Protein AF-A0A7W1CZF7-F1 (afdb_monomer_lite)

Radius of gyration: 13.68 Å; chains: 1; bounding box: 34×27×32 Å

Sequence (76 aa):
MENMEEIRLEALRALTILAVHDEQFRLGLWDDLDGTLERYGFALNDQEMAQVRNFVYAVRESLDEDLFSGLTEAYR

Structure (mmCIF, N/CA/C/O backbone):
data_AF-A0A7W1CZF7-F1
#
_entry.id   AF-A0A7W1CZF7-F1
#
loop_
_atom_site.group_PDB
_atom_site.id
_atom_site.type_symbol
_atom_site.label_atom_id
_atom_site.label_alt_id
_atom_site.label_comp_id
_atom_site.label_asym_id
_atom_site.label_entity_id
_atom_site.label_seq_id
_atom_site.pdbx_PDB_ins_code
_atom_site.Cartn_x
_atom_site.Cartn_y
_atom_site.Cartn_z
_atom_site.occupancy
_atom_site.B_iso_or_equiv
_atom_site.auth_seq_id
_atom_site.auth_comp_id
_atom_site.auth_asym_id
_atom_site.auth_atom_id
_atom_site.pdbx_PDB_model_num
ATOM 1 N N . MET A 1 1 ? -18.752 15.788 10.526 1.00 35.62 1 MET A N 1
ATOM 2 C CA . MET A 1 1 ? -17.424 15.591 9.921 1.00 35.62 1 MET A CA 1
ATOM 3 C C . MET A 1 1 ? -17.016 14.201 10.344 1.00 35.62 1 MET A C 1
ATOM 5 O O . MET A 1 1 ? -16.848 13.992 11.538 1.00 35.62 1 MET A O 1
ATOM 9 N N . GLU A 1 2 ? -17.068 13.235 9.429 1.00 41.91 2 GLU A N 1
ATOM 10 C CA . GLU A 1 2 ? -16.641 11.866 9.727 1.00 41.91 2 GLU A CA 1
ATOM 11 C C . GLU A 1 2 ? -15.169 11.926 10.133 1.00 41.91 2 GLU A C 1
ATOM 13 O O . GLU A 1 2 ? -14.352 12.499 9.412 1.00 41.91 2 GLU A O 1
ATOM 18 N N . ASN A 1 3 ? -14.861 11.433 11.333 1.00 48.81 3 ASN A N 1
ATOM 19 C CA . ASN A 1 3 ? -13.488 11.262 11.784 1.00 48.81 3 ASN A CA 1
ATOM 20 C C . ASN A 1 3 ? -12.854 10.228 10.856 1.00 48.81 3 ASN A C 1
ATOM 22 O O . ASN A 1 3 ? -13.000 9.029 11.078 1.00 48.81 3 ASN A O 1
ATOM 26 N N . MET A 1 4 ? -12.200 10.692 9.792 1.00 49.91 4 MET A N 1
ATOM 27 C CA . MET A 1 4 ? -11.333 9.846 8.992 1.00 49.91 4 MET A CA 1
ATOM 28 C C . MET A 1 4 ? -10.149 9.444 9.881 1.00 49.91 4 MET A C 1
ATOM 30 O O . MET A 1 4 ? -9.144 10.141 9.919 1.00 49.91 4 MET A O 1
ATOM 34 N N . GLU A 1 5 ? -10.286 8.362 10.652 1.00 60.50 5 GLU A N 1
ATOM 35 C CA . GLU A 1 5 ? -9.151 7.615 11.200 1.00 60.50 5 GLU A CA 1
ATOM 36 C C . GLU A 1 5 ? -8.062 7.437 10.121 1.00 60.50 5 GLU A C 1
ATOM 38 O O . GLU A 1 5 ? -8.244 6.776 9.094 1.00 60.50 5 GLU A O 1
ATOM 43 N N . GLU A 1 6 ? -6.948 8.136 10.306 1.00 65.06 6 GLU A N 1
ATOM 44 C CA . GLU A 1 6 ? -5.766 8.043 9.455 1.00 65.06 6 GLU A CA 1
ATOM 45 C C . GLU A 1 6 ? -5.159 6.640 9.566 1.00 65.06 6 GLU A C 1
ATOM 47 O O . GLU A 1 6 ? -5.303 5.966 10.590 1.00 65.06 6 GLU A O 1
ATOM 52 N N . ILE A 1 7 ? -4.469 6.193 8.516 1.00 76.69 7 ILE A N 1
ATOM 53 C CA . ILE A 1 7 ? -3.701 4.952 8.567 1.00 76.69 7 ILE A CA 1
ATOM 54 C C . ILE A 1 7 ? -2.785 4.933 9.789 1.00 76.69 7 ILE A C 1
ATOM 56 O O . ILE A 1 7 ? -2.096 5.913 10.089 1.00 76.69 7 ILE A O 1
ATOM 60 N N . ARG A 1 8 ? -2.751 3.794 10.492 1.00 85.25 8 ARG A N 1
ATOM 61 C CA . ARG A 1 8 ? -1.823 3.607 11.612 1.00 85.25 8 ARG A CA 1
ATOM 62 C C . ARG A 1 8 ? -0.398 3.924 11.161 1.00 85.25 8 ARG A C 1
ATOM 64 O O . ARG A 1 8 ? 0.089 3.381 10.165 1.00 85.25 8 ARG A O 1
ATOM 71 N N . LEU A 1 9 ? 0.286 4.783 11.916 1.00 80.44 9 LEU A N 1
ATOM 72 C CA . LEU A 1 9 ? 1.619 5.283 11.572 1.00 80.44 9 LEU A CA 1
ATOM 73 C C . LEU A 1 9 ? 2.636 4.144 11.386 1.00 80.44 9 LEU A C 1
ATOM 75 O O . LEU A 1 9 ? 3.516 4.236 10.529 1.00 80.44 9 LEU A O 1
ATOM 79 N N . GLU A 1 10 ? 2.512 3.055 12.150 1.00 81.19 10 GLU A N 1
ATOM 80 C CA . GLU A 1 10 ? 3.359 1.871 12.003 1.00 81.19 10 GLU A CA 1
ATOM 81 C C . GLU A 1 10 ? 3.161 1.184 10.648 1.00 81.19 10 GLU A C 1
ATOM 83 O O . GLU A 1 10 ? 4.146 0.830 9.994 1.00 81.19 10 GLU A O 1
ATOM 88 N N . ALA A 1 11 ? 1.908 1.035 10.205 1.00 83.00 11 ALA A 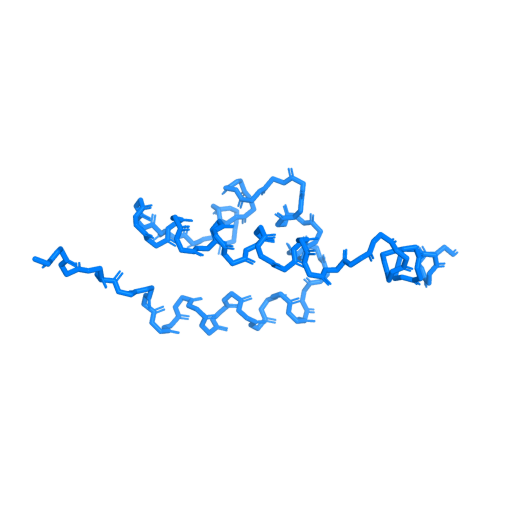N 1
ATOM 89 C CA . ALA A 1 11 ? 1.583 0.445 8.911 1.00 83.00 11 ALA A CA 1
ATOM 90 C C . ALA A 1 11 ? 2.109 1.328 7.776 1.00 83.00 11 ALA A C 1
ATOM 92 O O . ALA A 1 11 ? 2.806 0.835 6.894 1.00 83.00 11 ALA A O 1
ATOM 93 N N . LEU A 1 12 ? 1.888 2.645 7.847 1.00 83.62 12 LEU A N 1
ATOM 94 C CA . LEU A 1 12 ? 2.395 3.589 6.849 1.00 83.62 12 LEU A CA 1
ATOM 95 C C . LEU A 1 12 ? 3.927 3.577 6.753 1.00 83.62 12 LEU A C 1
ATOM 97 O O . LEU A 1 12 ? 4.493 3.580 5.655 1.00 83.62 12 LEU A O 1
ATOM 101 N N . ARG A 1 13 ? 4.620 3.530 7.897 1.00 82.62 13 ARG A N 1
ATOM 102 C CA . ARG A 1 13 ? 6.084 3.440 7.930 1.00 82.62 13 ARG A CA 1
ATOM 103 C C . ARG A 1 13 ? 6.567 2.141 7.284 1.00 82.62 13 ARG A C 1
ATOM 105 O O . ARG A 1 13 ? 7.493 2.189 6.478 1.00 82.62 13 ARG A O 1
ATOM 112 N N . ALA A 1 14 ? 5.955 1.006 7.617 1.00 87.44 14 ALA A N 1
ATOM 113 C CA . ALA A 1 14 ? 6.310 -0.281 7.026 1.00 87.44 14 ALA A CA 1
ATOM 114 C C . ALA A 1 14 ? 6.059 -0.300 5.509 1.00 87.44 14 ALA A C 1
ATOM 116 O O . ALA A 1 14 ? 6.951 -0.692 4.758 1.00 87.44 14 ALA A O 1
ATOM 117 N N . LEU A 1 15 ? 4.906 0.207 5.058 1.00 86.38 15 LEU A N 1
ATOM 118 C CA . LEU A 1 15 ? 4.578 0.361 3.637 1.00 86.38 15 LEU A CA 1
ATOM 119 C C . LEU A 1 15 ? 5.629 1.195 2.907 1.00 86.38 15 LEU A C 1
ATOM 121 O O . LEU A 1 15 ? 6.113 0.787 1.858 1.00 86.38 15 LEU A O 1
ATOM 125 N N . THR A 1 16 ? 6.029 2.330 3.483 1.00 84.06 16 THR A N 1
ATOM 126 C CA . THR A 1 16 ? 7.037 3.213 2.880 1.00 84.06 16 THR A CA 1
ATOM 127 C C . THR A 1 16 ? 8.397 2.527 2.778 1.00 84.06 16 THR A C 1
ATOM 129 O O . THR A 1 16 ? 9.048 2.596 1.739 1.00 84.06 16 THR A O 1
ATOM 132 N N . ILE A 1 17 ? 8.833 1.838 3.837 1.00 84.88 17 ILE A N 1
ATOM 133 C CA . ILE A 1 17 ? 10.115 1.122 3.843 1.00 84.88 17 ILE A CA 1
ATOM 134 C C . ILE A 1 17 ? 10.124 0.042 2.758 1.00 84.88 17 ILE A C 1
ATOM 136 O O . ILE A 1 17 ? 11.071 -0.020 1.974 1.00 84.88 17 ILE A O 1
ATOM 140 N N . LEU A 1 18 ? 9.071 -0.776 2.684 1.00 87.38 18 LEU A N 1
ATOM 141 C CA . LEU A 1 18 ? 8.962 -1.830 1.678 1.00 87.38 18 LEU A CA 1
ATOM 142 C C . LEU A 1 18 ? 8.863 -1.244 0.267 1.00 87.38 18 LEU A C 1
ATOM 144 O O . LEU A 1 18 ? 9.585 -1.678 -0.620 1.00 87.38 18 LEU A O 1
ATOM 148 N N . ALA A 1 19 ? 8.067 -0.195 0.059 1.00 84.44 19 ALA A N 1
ATOM 149 C CA . ALA A 1 19 ? 7.947 0.460 -1.241 1.00 84.44 19 ALA A CA 1
ATOM 150 C C . ALA A 1 19 ? 9.267 1.087 -1.728 1.00 84.44 19 ALA A C 1
ATOM 152 O O . ALA A 1 19 ? 9.472 1.230 -2.932 1.00 84.44 19 ALA A O 1
ATOM 153 N N . VAL A 1 20 ? 10.183 1.459 -0.831 1.00 85.38 20 VAL A N 1
ATOM 154 C CA . VAL A 1 20 ? 11.504 1.989 -1.208 1.00 85.38 20 VAL A CA 1
ATOM 155 C C . VAL A 1 20 ? 12.516 0.866 -1.441 1.00 85.38 20 VAL A C 1
ATOM 157 O O . VAL A 1 20 ? 13.259 0.908 -2.424 1.00 85.38 20 VAL A O 1
ATOM 160 N N . HIS A 1 21 ? 12.549 -0.138 -0.567 1.00 86.94 21 HIS A N 1
ATOM 161 C CA . HIS A 1 21 ? 13.652 -1.101 -0.506 1.00 86.94 21 HIS A CA 1
ATOM 162 C C . HIS A 1 21 ? 13.340 -2.487 -1.075 1.00 86.94 21 HIS A C 1
ATOM 164 O O . HIS A 1 21 ? 14.276 -3.228 -1.365 1.00 86.94 21 HIS A O 1
ATOM 170 N N . ASP A 1 22 ? 12.069 -2.838 -1.252 1.00 89.00 22 ASP A N 1
ATOM 171 C CA . ASP A 1 22 ? 11.641 -4.123 -1.797 1.00 89.00 22 ASP A CA 1
ATOM 172 C C . ASP A 1 22 ? 11.008 -3.914 -3.177 1.00 89.00 22 ASP A C 1
ATOM 174 O O . ASP A 1 22 ? 9.903 -3.393 -3.338 1.00 89.00 22 ASP A O 1
ATOM 178 N N . GLU A 1 23 ? 11.755 -4.313 -4.203 1.00 88.56 23 GLU A N 1
ATOM 179 C CA . GLU A 1 23 ? 11.308 -4.231 -5.586 1.00 88.56 23 GLU A CA 1
ATOM 180 C C . GLU A 1 23 ? 10.109 -5.143 -5.871 1.00 88.56 23 GLU A C 1
ATOM 182 O O . GLU A 1 23 ? 9.190 -4.722 -6.572 1.00 88.56 23 GLU A O 1
ATOM 187 N N . GLN A 1 24 ? 10.082 -6.356 -5.307 1.00 89.38 24 GLN A N 1
ATOM 188 C CA . GLN A 1 24 ? 8.970 -7.288 -5.507 1.00 89.38 24 GLN A CA 1
ATOM 189 C C . GLN A 1 24 ? 7.695 -6.751 -4.870 1.00 89.38 24 GLN A C 1
ATOM 191 O O . GLN A 1 24 ? 6.630 -6.832 -5.477 1.00 89.38 24 GLN A O 1
ATOM 196 N N . PHE A 1 25 ? 7.816 -6.142 -3.690 1.00 89.31 25 PHE A N 1
ATOM 197 C CA . PHE A 1 25 ? 6.706 -5.449 -3.055 1.00 89.31 25 PHE A CA 1
ATOM 198 C C . PHE A 1 25 ? 6.189 -4.319 -3.944 1.00 89.31 25 PHE A C 1
ATOM 200 O O . PHE A 1 25 ? 4.994 -4.245 -4.216 1.00 89.31 25 PHE A O 1
ATOM 207 N N . ARG A 1 26 ? 7.087 -3.469 -4.457 1.00 87.50 26 ARG A N 1
ATOM 208 C CA . ARG A 1 26 ? 6.722 -2.361 -5.349 1.00 87.50 26 ARG A CA 1
ATOM 209 C C . ARG A 1 26 ? 5.977 -2.837 -6.590 1.00 87.50 26 ARG A C 1
ATOM 211 O O . ARG A 1 26 ? 4.934 -2.282 -6.906 1.00 87.50 26 ARG A O 1
ATOM 218 N N . LEU A 1 27 ? 6.511 -3.838 -7.289 1.00 88.00 27 LEU A N 1
ATOM 219 C CA . LEU A 1 27 ? 5.887 -4.400 -8.488 1.00 88.00 27 LEU A CA 1
ATOM 220 C C . LEU A 1 27 ? 4.531 -5.032 -8.157 1.00 88.00 27 LEU A C 1
ATOM 222 O O . LEU A 1 27 ? 3.566 -4.813 -8.884 1.00 88.00 27 LEU A O 1
ATOM 226 N N . GLY A 1 28 ? 4.443 -5.738 -7.028 1.00 89.38 28 GLY A N 1
ATOM 227 C CA . GLY A 1 28 ? 3.199 -6.316 -6.534 1.00 89.38 28 GLY A CA 1
ATOM 228 C C . GLY A 1 28 ? 2.120 -5.269 -6.263 1.00 89.38 28 GLY A C 1
ATOM 229 O O 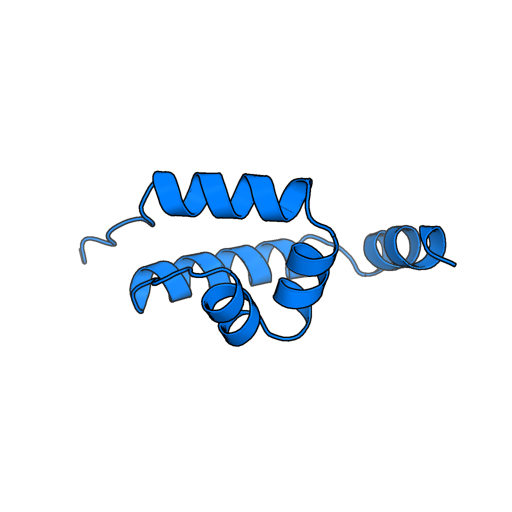. GLY A 1 28 ? 0.985 -5.461 -6.683 1.00 89.38 28 GLY A O 1
ATOM 230 N N . LEU A 1 29 ? 2.463 -4.125 -5.653 1.00 88.69 29 LEU A N 1
ATOM 231 C CA . LEU A 1 29 ? 1.506 -3.033 -5.420 1.00 88.69 29 LEU A CA 1
ATOM 232 C C . LEU A 1 29 ? 0.877 -2.500 -6.720 1.00 88.69 29 LEU A C 1
ATOM 234 O O . LEU A 1 29 ? -0.248 -2.001 -6.686 1.00 88.69 29 LEU A O 1
ATOM 238 N N . TRP A 1 30 ? 1.597 -2.581 -7.844 1.00 84.19 30 TRP A N 1
ATOM 239 C CA . TRP A 1 30 ? 1.113 -2.130 -9.151 1.00 84.19 30 TRP A CA 1
ATOM 240 C C . TRP A 1 30 ? 0.266 -3.172 -9.887 1.00 84.19 30 TRP A C 1
ATOM 242 O O . TRP A 1 30 ? -0.613 -2.783 -10.656 1.00 84.19 30 TRP A O 1
ATOM 252 N N . ASP A 1 31 ? 0.538 -4.460 -9.671 1.00 89.31 31 ASP A N 1
ATOM 253 C CA . ASP A 1 31 ? -0.163 -5.579 -10.315 1.00 89.31 31 ASP A CA 1
ATOM 254 C C . ASP A 1 31 ? -1.430 -5.980 -9.542 1.00 89.31 31 ASP A C 1
ATOM 256 O O . ASP A 1 31 ? -2.533 -5.991 -10.087 1.00 89.31 31 ASP A O 1
ATOM 260 N N . ASP A 1 32 ? -1.279 -6.232 -8.241 1.00 90.94 32 ASP A N 1
ATOM 261 C CA . ASP A 1 32 ? -2.345 -6.628 -7.322 1.00 90.94 32 ASP A CA 1
ATOM 262 C C . ASP A 1 32 ? -2.079 -6.035 -5.933 1.00 90.94 32 ASP A C 1
ATOM 264 O O . ASP A 1 32 ? -1.385 -6.619 -5.094 1.00 90.94 32 ASP A O 1
ATOM 268 N N . LEU A 1 33 ? -2.631 -4.84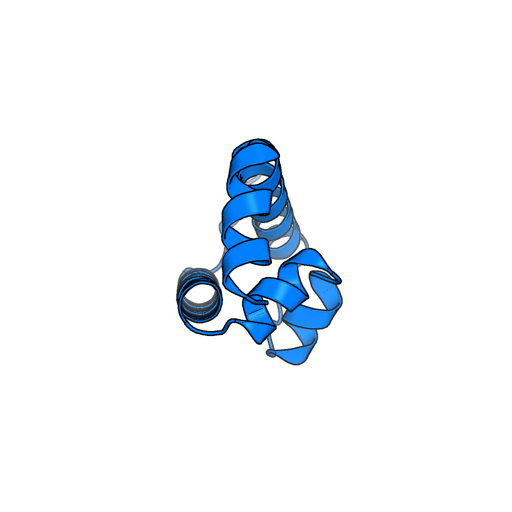3 -5.697 1.00 89.38 33 LEU A N 1
ATOM 269 C CA . LEU A 1 33 ? -2.472 -4.109 -4.445 1.00 89.38 33 LEU A CA 1
ATOM 270 C C . LEU A 1 33 ? -2.954 -4.919 -3.236 1.00 89.38 33 LEU A C 1
ATOM 272 O O . LEU A 1 33 ? -2.203 -5.097 -2.278 1.00 89.38 33 LEU A O 1
ATOM 276 N N . ASP A 1 34 ? -4.201 -5.391 -3.265 1.00 91.00 34 ASP A N 1
ATOM 277 C CA . ASP A 1 34 ? -4.820 -6.070 -2.126 1.00 91.00 34 ASP A CA 1
ATOM 278 C C . ASP A 1 34 ? -4.119 -7.406 -1.837 1.00 91.00 34 ASP A C 1
ATOM 280 O O . ASP A 1 34 ? -3.733 -7.657 -0.692 1.00 91.00 34 ASP A O 1
ATOM 284 N N . GLY A 1 35 ? -3.858 -8.219 -2.868 1.00 92.81 35 GLY A N 1
ATOM 285 C CA . GLY A 1 35 ? -3.158 -9.493 -2.703 1.00 92.81 35 GLY A CA 1
ATOM 286 C C . GLY A 1 35 ? -1.706 -9.326 -2.251 1.00 92.81 35 GLY A C 1
ATOM 287 O O . GLY A 1 35 ? -1.203 -10.118 -1.449 1.00 92.81 35 GLY A O 1
ATOM 288 N N . THR A 1 36 ? -1.023 -8.265 -2.693 1.00 93.44 36 THR A N 1
ATOM 289 C CA . THR A 1 36 ? 0.341 -7.955 -2.236 1.00 93.44 36 THR A CA 1
ATOM 290 C C . THR A 1 36 ? 0.357 -7.536 -0.772 1.00 93.44 36 THR A C 1
ATOM 292 O O . THR A 1 36 ? 1.188 -8.022 -0.004 1.00 93.44 36 THR A O 1
ATOM 295 N N . LEU A 1 37 ? -0.573 -6.679 -0.350 1.00 93.06 37 LEU A N 1
ATOM 296 C CA . LEU A 1 37 ? -0.682 -6.262 1.046 1.00 93.06 37 LEU A CA 1
ATOM 297 C C . LEU A 1 37 ? -0.976 -7.452 1.968 1.00 93.06 37 LEU A C 1
ATOM 299 O O . LEU A 1 37 ? -0.297 -7.613 2.985 1.00 93.06 37 LEU A O 1
ATOM 303 N N . GLU A 1 38 ? -1.903 -8.330 1.581 1.00 92.94 38 GLU A N 1
ATOM 304 C CA . GLU A 1 38 ? -2.215 -9.551 2.331 1.00 92.94 38 GLU A CA 1
ATOM 305 C C . GLU A 1 38 ? -0.996 -10.481 2.431 1.00 92.94 38 GLU A C 1
ATOM 307 O O . GLU A 1 38 ? -0.643 -10.943 3.519 1.00 92.94 38 GLU A O 1
ATOM 312 N N . ARG A 1 39 ? -0.279 -10.693 1.319 1.00 93.06 39 ARG A N 1
ATOM 313 C CA . ARG A 1 39 ? 0.928 -11.534 1.272 1.00 93.06 39 ARG A CA 1
ATOM 314 C C . ARG A 1 39 ? 2.042 -11.036 2.189 1.00 93.06 39 ARG A C 1
ATOM 316 O O . ARG A 1 39 ? 2.778 -11.847 2.749 1.00 93.06 39 ARG A O 1
ATOM 323 N N . TYR A 1 40 ? 2.164 -9.721 2.340 1.00 91.62 40 TYR A N 1
ATOM 324 C CA . TYR A 1 40 ? 3.139 -9.083 3.225 1.00 91.62 40 TYR A CA 1
ATOM 325 C C . TYR A 1 40 ? 2.630 -8.919 4.669 1.00 91.62 40 TYR A C 1
ATOM 327 O O . TYR A 1 40 ? 3.347 -8.389 5.518 1.00 91.62 40 TYR A O 1
ATOM 335 N N . GLY A 1 41 ? 1.428 -9.419 4.979 1.00 90.69 41 GLY A N 1
ATOM 336 C CA . GLY A 1 41 ? 0.874 -9.452 6.332 1.00 90.69 41 GLY A CA 1
ATOM 337 C C . GLY A 1 41 ? 0.221 -8.145 6.784 1.00 90.69 41 GLY A C 1
ATOM 338 O O . GLY A 1 41 ? 0.016 -7.948 7.984 1.00 90.69 41 GLY A O 1
ATOM 339 N N . PHE A 1 42 ? -0.116 -7.246 5.858 1.00 90.62 42 PHE A N 1
ATOM 340 C CA . PHE A 1 42 ? -0.846 -6.026 6.180 1.00 90.62 42 PHE A CA 1
ATOM 341 C C . PHE A 1 42 ? -2.333 -6.324 6.382 1.00 90.62 42 PHE A C 1
ATOM 343 O O . PHE A 1 42 ? -3.088 -6.502 5.432 1.00 90.62 42 PHE A O 1
ATOM 350 N N . ALA A 1 43 ? -2.770 -6.317 7.640 1.00 88.19 43 ALA A N 1
ATOM 351 C CA . ALA A 1 43 ? -4.184 -6.337 8.003 1.00 88.19 43 ALA A CA 1
ATOM 352 C C . ALA A 1 43 ? -4.706 -4.896 8.125 1.00 88.19 43 ALA A C 1
ATOM 354 O O . ALA A 1 43 ? -4.773 -4.346 9.231 1.00 88.19 43 ALA A O 1
ATOM 355 N N . LEU A 1 44 ? -4.997 -4.274 6.980 1.00 87.25 44 LEU A N 1
ATOM 356 C CA . LEU A 1 44 ? -5.608 -2.945 6.900 1.00 87.25 44 LEU A CA 1
ATOM 357 C C . LEU A 1 44 ? -7.130 -3.059 7.006 1.00 87.25 44 LEU A C 1
ATOM 359 O O . LEU A 1 44 ? -7.719 -3.980 6.444 1.00 87.25 44 LEU A O 1
ATOM 363 N N . ASN A 1 45 ? -7.771 -2.124 7.703 1.00 88.69 45 ASN A N 1
ATOM 364 C CA . ASN A 1 45 ? -9.229 -2.000 7.629 1.00 88.69 45 ASN A CA 1
ATOM 365 C C . ASN A 1 45 ? -9.662 -1.314 6.313 1.00 88.69 45 ASN A C 1
ATOM 367 O O . ASN A 1 45 ? -8.829 -0.772 5.583 1.00 88.69 45 ASN A O 1
ATOM 371 N N . ASP A 1 46 ? -10.966 -1.307 6.019 1.00 88.38 46 ASP A N 1
ATOM 372 C CA . ASP A 1 46 ? -11.513 -0.751 4.768 1.00 88.38 46 ASP A CA 1
ATOM 373 C C . ASP A 1 46 ? -11.096 0.708 4.520 1.00 88.38 46 ASP A C 1
ATOM 375 O O . ASP A 1 46 ? -10.861 1.129 3.386 1.00 88.38 46 ASP A O 1
ATOM 379 N N . GLN A 1 47 ? -10.965 1.486 5.590 1.00 85.88 47 GLN A N 1
ATOM 380 C CA . GLN A 1 47 ? -10.616 2.894 5.521 1.00 85.88 47 GLN A CA 1
ATOM 381 C C . GLN A 1 47 ? -9.116 3.118 5.294 1.00 85.88 47 GLN A C 1
ATOM 383 O O . GLN A 1 47 ? -8.730 3.951 4.472 1.00 85.88 47 GLN A O 1
ATOM 388 N N . GLU A 1 48 ? -8.267 2.356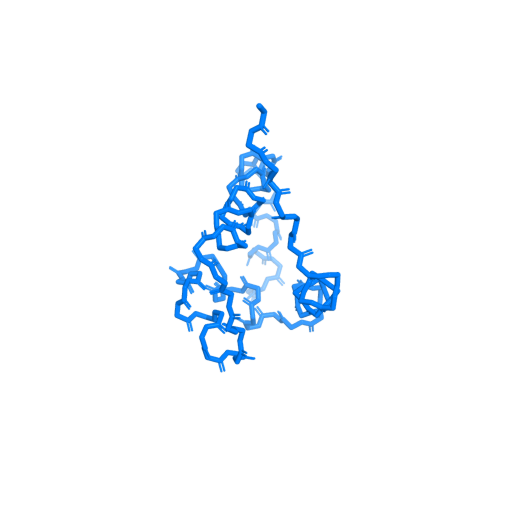 5.980 1.00 86.50 48 GLU A N 1
ATOM 389 C CA . GLU A 1 48 ? -6.823 2.331 5.740 1.00 86.50 48 GLU A CA 1
ATOM 390 C C . GLU A 1 48 ? -6.534 1.890 4.300 1.00 86.50 48 GLU A C 1
ATOM 392 O O . GLU A 1 48 ? -5.730 2.511 3.604 1.00 86.50 48 GLU A O 1
ATOM 397 N N . MET A 1 49 ? -7.253 0.873 3.817 1.00 89.81 49 MET A N 1
ATOM 398 C CA . MET A 1 49 ? -7.160 0.403 2.439 1.00 89.81 49 MET A CA 1
ATOM 399 C C . MET A 1 49 ? -7.567 1.491 1.438 1.00 89.81 49 MET A C 1
ATOM 401 O O . MET A 1 49 ? -6.893 1.681 0.425 1.00 89.81 49 MET A O 1
ATOM 405 N N . ALA A 1 50 ? -8.626 2.255 1.722 1.00 89.38 50 ALA A N 1
ATOM 406 C CA . ALA A 1 50 ? -9.034 3.378 0.880 1.00 89.38 50 ALA A CA 1
ATOM 407 C C . ALA A 1 50 ? -7.948 4.467 0.796 1.00 89.38 50 ALA A C 1
ATOM 409 O O . ALA A 1 50 ? -7.686 4.992 -0.287 1.00 89.38 50 ALA A O 1
ATOM 410 N N . GLN A 1 51 ? -7.269 4.776 1.906 1.00 85.75 51 GLN A N 1
ATOM 411 C CA . GLN A 1 51 ? -6.158 5.736 1.916 1.00 85.75 51 GLN A CA 1
ATOM 412 C C . GLN A 1 51 ? -4.954 5.232 1.115 1.00 85.75 51 GLN A C 1
ATOM 414 O O . GLN A 1 51 ? -4.393 5.989 0.322 1.00 85.75 51 GLN A O 1
ATOM 419 N N . VAL A 1 52 ? -4.589 3.953 1.261 1.00 87.25 52 VAL A N 1
ATOM 420 C CA . VAL A 1 52 ? -3.499 3.347 0.480 1.00 87.25 52 VAL A CA 1
ATOM 421 C C . VAL A 1 52 ? -3.832 3.345 -1.008 1.00 87.25 52 VAL A C 1
ATOM 423 O O . VAL A 1 52 ? -3.001 3.760 -1.813 1.00 87.25 52 VAL A O 1
ATOM 426 N N . ARG A 1 53 ? -5.058 2.967 -1.386 1.00 88.94 53 ARG A N 1
ATOM 427 C CA . ARG A 1 53 ? -5.527 3.028 -2.779 1.00 88.94 53 ARG A CA 1
ATOM 428 C C . ARG A 1 53 ? -5.415 4.440 -3.336 1.00 88.94 53 ARG A C 1
ATOM 430 O O . ARG A 1 53 ? -4.811 4.620 -4.387 1.00 88.94 53 ARG A O 1
ATOM 437 N N . ASN A 1 54 ? -5.934 5.437 -2.622 1.00 85.56 54 ASN A N 1
ATOM 438 C CA . ASN A 1 54 ? -5.856 6.834 -3.051 1.00 85.56 54 ASN A CA 1
ATOM 439 C C . ASN A 1 54 ? -4.408 7.298 -3.236 1.00 85.56 54 ASN A C 1
ATOM 441 O O . ASN A 1 54 ? -4.112 7.981 -4.212 1.00 85.56 54 ASN A O 1
ATOM 445 N N . PHE A 1 55 ? -3.497 6.902 -2.344 1.00 82.75 55 PHE A N 1
ATOM 446 C CA . PHE A 1 55 ? -2.079 7.219 -2.480 1.00 82.75 55 PHE A CA 1
ATOM 447 C C . PHE A 1 55 ? -1.455 6.557 -3.715 1.00 82.75 55 PHE A C 1
ATOM 449 O O . PHE A 1 55 ? -0.814 7.238 -4.509 1.00 82.75 55 PHE A O 1
ATOM 456 N N . VAL A 1 56 ? -1.677 5.256 -3.916 1.00 82.81 56 VAL A N 1
ATOM 457 C CA . VAL A 1 56 ? -1.165 4.517 -5.082 1.00 82.81 56 VAL A CA 1
ATOM 458 C C . VAL A 1 56 ? -1.699 5.120 -6.386 1.00 82.81 56 VAL A C 1
ATOM 460 O O . VAL A 1 56 ? -0.926 5.325 -7.322 1.00 82.81 56 VAL A O 1
ATOM 463 N N . TYR A 1 57 ? -2.987 5.475 -6.437 1.00 82.38 57 TYR A N 1
ATOM 464 C CA . TYR A 1 57 ? -3.584 6.164 -7.584 1.00 82.38 57 TYR A CA 1
ATOM 465 C C . TYR A 1 57 ? -2.978 7.549 -7.810 1.00 82.38 57 TYR A C 1
ATOM 467 O O . TYR A 1 57 ? -2.584 7.843 -8.933 1.00 82.38 57 TYR A O 1
ATOM 475 N N . ALA A 1 58 ? -2.826 8.367 -6.766 1.00 79.25 58 ALA A N 1
ATOM 476 C CA . ALA A 1 58 ? -2.218 9.691 -6.885 1.00 79.25 58 ALA A CA 1
ATOM 477 C C . ALA A 1 58 ? -0.762 9.614 -7.368 1.00 79.25 58 ALA A C 1
ATOM 479 O O . ALA A 1 58 ? -0.347 10.407 -8.210 1.00 79.25 58 ALA A O 1
ATOM 480 N N . VAL A 1 59 ? 0.009 8.634 -6.887 1.00 76.19 59 VAL A N 1
ATOM 481 C CA . VAL A 1 59 ? 1.373 8.389 -7.372 1.00 76.19 59 VAL A CA 1
ATOM 482 C C . VAL A 1 59 ? 1.345 7.997 -8.849 1.00 76.19 59 VAL A C 1
ATOM 484 O O . VAL A 1 59 ? 2.116 8.554 -9.627 1.00 76.19 59 VAL A O 1
ATOM 487 N N . ARG A 1 60 ? 0.428 7.110 -9.253 1.00 74.62 60 ARG A N 1
ATOM 488 C CA . ARG A 1 60 ? 0.265 6.681 -10.649 1.00 74.62 60 ARG A CA 1
ATOM 489 C C . ARG A 1 60 ? -0.142 7.823 -11.579 1.00 74.62 60 ARG A C 1
ATOM 491 O O . ARG A 1 60 ? 0.374 7.891 -12.681 1.00 74.62 60 ARG A O 1
ATOM 498 N N . GLU A 1 61 ? -1.032 8.709 -11.142 1.00 72.69 61 GLU A N 1
ATOM 499 C CA . GLU A 1 61 ? -1.431 9.891 -11.917 1.00 72.69 61 GLU A CA 1
ATOM 500 C C . GLU A 1 61 ? -0.337 10.968 -11.954 1.00 72.69 61 GLU A C 1
ATOM 502 O O . GLU A 1 61 ? -0.259 11.726 -12.915 1.00 72.69 61 GLU A O 1
ATOM 507 N N . SER A 1 62 ? 0.517 11.050 -10.925 1.00 66.50 62 SER A N 1
ATOM 508 C CA . SER A 1 62 ? 1.629 12.014 -10.876 1.00 66.50 62 SER A CA 1
ATOM 509 C C . SER A 1 62 ? 2.867 11.579 -11.665 1.00 66.50 62 SER A C 1
ATOM 511 O O . SER A 1 62 ? 3.674 12.417 -12.067 1.00 66.50 62 SER A O 1
ATOM 513 N N . LEU A 1 63 ? 3.034 10.270 -11.862 1.00 61.66 63 LEU A N 1
ATOM 514 C CA . LEU A 1 63 ? 4.071 9.698 -12.707 1.00 61.66 63 LEU A CA 1
ATOM 515 C C . LEU A 1 63 ? 3.555 9.70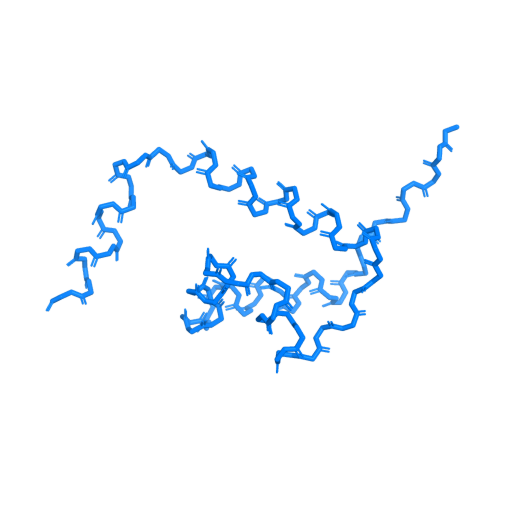2 -14.147 1.00 61.66 63 LEU A C 1
ATOM 517 O O . LEU A 1 63 ? 2.967 8.729 -14.606 1.00 61.66 63 LEU A O 1
ATOM 521 N N . ASP A 1 64 ? 3.777 10.823 -14.834 1.00 52.44 64 ASP A N 1
ATOM 522 C CA . ASP A 1 64 ? 3.637 10.945 -16.289 1.00 52.44 64 ASP A CA 1
ATOM 523 C C . ASP A 1 64 ? 4.275 9.717 -16.980 1.00 52.44 64 ASP A C 1
ATOM 525 O O . ASP A 1 64 ? 5.360 9.276 -16.573 1.00 52.44 64 ASP A O 1
ATOM 529 N N . GLU A 1 65 ? 3.607 9.155 -17.997 1.00 51.62 65 GLU A N 1
ATOM 530 C CA . GLU A 1 65 ? 3.966 7.891 -18.683 1.00 51.62 65 GLU A CA 1
ATOM 531 C C . GLU A 1 65 ? 5.462 7.805 -19.073 1.00 51.62 65 GLU A C 1
ATOM 533 O O . GLU A 1 65 ? 6.059 6.723 -19.083 1.00 51.62 65 GLU A O 1
ATOM 538 N N . ASP A 1 66 ? 6.104 8.950 -19.312 1.00 51.09 66 ASP A N 1
ATOM 539 C CA . ASP A 1 66 ? 7.511 9.073 -19.695 1.00 51.09 66 ASP A CA 1
ATOM 540 C C . ASP A 1 66 ? 8.517 8.677 -18.597 1.00 51.09 66 ASP A C 1
ATOM 542 O O . ASP A 1 66 ? 9.589 8.150 -18.910 1.00 51.09 66 ASP A O 1
ATOM 546 N N . LEU A 1 67 ? 8.205 8.859 -17.306 1.00 52.41 67 LEU A N 1
ATOM 547 C CA . LEU A 1 67 ? 9.135 8.483 -16.225 1.00 52.41 67 LEU A CA 1
ATOM 548 C C . LEU A 1 67 ? 9.174 6.957 -16.009 1.00 52.41 67 LEU A C 1
ATOM 550 O O . LEU A 1 67 ? 10.188 6.399 -15.581 1.00 52.41 67 LEU A O 1
ATOM 554 N N . PHE A 1 68 ? 8.069 6.279 -16.334 1.00 48.03 68 PHE A N 1
ATOM 555 C CA . PHE A 1 68 ? 7.910 4.829 -16.201 1.00 48.03 68 PHE A CA 1
ATOM 556 C C . PHE A 1 68 ? 8.678 4.053 -17.275 1.00 48.03 68 PHE A C 1
ATOM 558 O O . PHE A 1 68 ? 9.258 3.002 -16.978 1.00 48.03 68 PHE A O 1
ATOM 565 N N . SER A 1 69 ? 8.752 4.600 -18.490 1.00 49.97 69 SER A N 1
ATOM 566 C CA . SER A 1 69 ? 9.609 4.086 -19.565 1.00 49.97 69 SER A CA 1
ATOM 567 C C . SER A 1 69 ? 11.059 3.961 -19.088 1.00 49.97 69 SER A C 1
ATOM 569 O O . SER A 1 69 ? 11.666 2.901 -19.204 1.00 49.97 69 SER A O 1
ATOM 571 N N . GLY A 1 70 ? 11.586 4.996 -18.426 1.00 50.00 70 GLY A N 1
ATOM 572 C CA . GLY A 1 70 ? 12.970 5.010 -17.945 1.00 50.00 70 GLY A CA 1
ATOM 573 C C . GLY A 1 70 ? 13.266 4.040 -16.793 1.00 50.00 70 GLY A C 1
ATOM 574 O O . GLY A 1 70 ? 14.360 3.483 -16.731 1.00 50.00 70 GLY A O 1
ATOM 575 N N . LEU A 1 71 ? 12.313 3.807 -15.883 1.00 48.81 71 LEU A N 1
ATOM 576 C CA . LEU A 1 71 ? 12.505 2.896 -14.741 1.00 48.81 71 LEU A CA 1
ATOM 577 C C . LEU A 1 71 ? 12.376 1.416 -15.121 1.00 48.81 71 LEU A C 1
ATOM 579 O O . LEU A 1 71 ? 13.057 0.577 -14.537 1.00 48.81 71 LEU A O 1
ATOM 583 N N . THR A 1 72 ? 11.531 1.097 -16.102 1.00 49.19 72 THR A N 1
ATOM 584 C CA . THR A 1 72 ? 11.366 -0.276 -16.607 1.00 49.19 72 THR A CA 1
ATOM 585 C C . THR A 1 72 ? 12.430 -0.654 -17.640 1.00 49.19 72 THR A C 1
ATOM 587 O O . THR A 1 72 ? 12.850 -1.808 -17.688 1.00 49.19 72 THR A O 1
ATOM 590 N N . GLU A 1 73 ? 12.937 0.306 -18.420 1.00 45.09 73 GLU A N 1
ATOM 591 C CA . GLU A 1 73 ? 14.018 0.084 -19.389 1.00 45.09 73 GLU A CA 1
ATOM 592 C C . GLU A 1 73 ? 15.401 -0.033 -18.721 1.00 45.09 73 GLU A C 1
ATOM 594 O O . GLU A 1 73 ? 16.264 -0.751 -19.219 1.00 45.09 73 GLU A O 1
ATOM 599 N N . ALA A 1 74 ? 15.590 0.554 -17.531 1.00 46.09 74 ALA A N 1
ATOM 600 C CA . ALA A 1 74 ? 16.781 0.343 -16.699 1.00 46.09 74 ALA A CA 1
ATOM 601 C C . ALA A 1 74 ? 16.910 -1.092 -16.132 1.00 46.09 74 ALA A C 1
ATOM 603 O O . ALA A 1 74 ? 17.931 -1.419 -15.528 1.00 46.09 74 ALA A O 1
ATOM 604 N N . TYR A 1 75 ? 15.892 -1.938 -16.328 1.00 41.19 75 TYR A N 1
ATOM 605 C CA . TYR A 1 75 ? 15.808 -3.318 -15.838 1.00 41.19 75 TYR A CA 1
ATOM 606 C C . TYR A 1 75 ? 15.775 -4.381 -16.959 1.00 41.19 75 TYR A C 1
ATOM 608 O O . TYR A 1 75 ? 15.300 -5.500 -16.743 1.00 41.19 75 TYR A O 1
ATOM 616 N N . ARG A 1 76 ? 16.306 -4.068 -18.150 1.00 41.12 7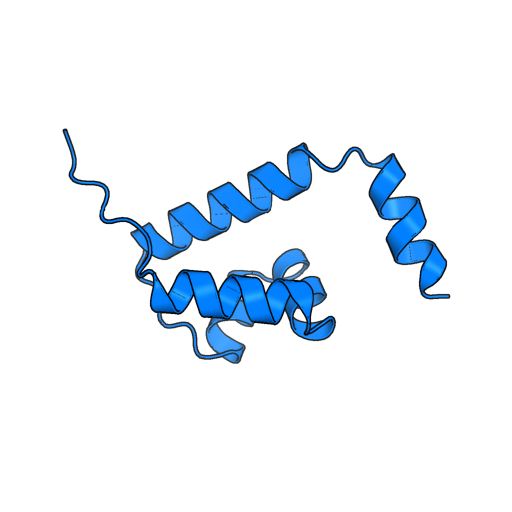6 ARG A N 1
ATOM 617 C CA . ARG A 1 76 ? 16.611 -5.051 -19.208 1.00 41.12 76 ARG A CA 1
ATOM 618 C C . ARG A 1 76 ? 18.112 -5.105 -19.485 1.00 41.12 76 ARG A C 1
ATOM 620 O O . ARG A 1 76 ? 18.606 -6.238 -19.683 1.00 41.12 76 ARG A O 1
#

pLDDT: mean 76.47, std 17.1, range [35.62, 93.44]

Secondary structure (DSSP, 8-state):
-----PPPHHHHHHHHHHHHH-HHHHHHHHH-HHHHHHHTT----HHHHHHHHHHHHHHHHHS-HHHHHHHHHTT-

Foldseek 3Di:
DPPLPEADPVLVVVLVVCCVPPPVLVVCCVVPVVVSCVVVPNPDDPSNVVVSVVVSVVVVVVPDPVNVCVVVVVVD